Protein AF-A0A803QCE0-F1 (afdb_monomer_lite)

pLDDT: mean 82.4, std 11.34, range [57.69, 97.0]

Organism: Cannabis sativa (NCBI:txid3483)

Radius of gyration: 16.38 Å; chains: 1; bounding box: 41×23×49 Å

Secondary structure (DSSP, 8-state):
-HHHHHHHHHHHHTTSEEEE-SSSEEEEESSS--EEEETTTTEETT-HHHHHSS--HHHHHHHHHTT--GGGGS-GGGSHHHHHHHTSS--PPPP-

Foldseek 3Di:
DQVVVVVVLLVLLVQWDWDDPDPFWIWIGHPDDIWIAGNVVRDIPVCCCVPVVADGSPNSNVCVVVVHPNVVSRPCCPPPVVVCVVPVDDDDDDDD

Sequence (96 aa):
MAKNIIRKRFKKALEMNVRQLNRFEYEVTGKGKDAIVDLGQRQCSCRVFDLDKLTCVHALAAYEQARIEVYDLCSNYYKLETWALAYVDTIYPVPQ

InterPro domains:
  IPR006564 Zinc finger, PMZ-type [SM00575] (42-69)
  IPR007527 Zinc finger, SWIM-type [PF04434] (37-64)
  IPR007527 Zinc finger, SWIM-type [PS50966] (26-67)

Structure (mmCIF, N/CA/C/O backbone):
data_AF-A0A803QCE0-F1
#
_entry.id   AF-A0A803QCE0-F1
#
loop_
_atom_site.group_PDB
_atom_site.id
_atom_site.type_symbol
_atom_site.label_atom_id
_atom_site.label_alt_id
_atom_site.label_comp_id
_atom_site.label_asym_id
_atom_site.label_entity_id
_atom_site.label_seq_id
_atom_site.pdbx_PDB_ins_code
_atom_site.Cartn_x
_atom_site.Cartn_y
_atom_site.Cartn_z
_atom_site.occupancy
_atom_site.B_iso_or_equiv
_atom_site.auth_seq_id
_atom_site.auth_comp_id
_atom_site.auth_asym_id
_atom_site.auth_atom_id
_atom_site.pdbx_PDB_model_num
ATOM 1 N N . MET A 1 1 ? 17.517 0.158 -4.162 1.00 58.19 1 MET A N 1
ATOM 2 C CA . MET A 1 1 ? 16.826 1.437 -3.856 1.00 58.19 1 MET A CA 1
ATOM 3 C C . MET A 1 1 ? 15.421 1.229 -3.273 1.00 58.19 1 MET A C 1
ATOM 5 O O . MET A 1 1 ? 15.180 1.667 -2.153 1.00 58.19 1 MET A O 1
ATOM 9 N N . ALA A 1 2 ? 14.525 0.496 -3.951 1.00 67.00 2 ALA A N 1
ATOM 10 C CA . ALA A 1 2 ? 13.138 0.261 -3.508 1.00 67.00 2 ALA A CA 1
ATOM 11 C C . ALA A 1 2 ? 12.995 -0.387 -2.113 1.00 67.00 2 ALA A C 1
ATOM 13 O O . ALA A 1 2 ? 12.171 0.053 -1.314 1.00 67.00 2 ALA A O 1
ATOM 14 N N . LYS A 1 3 ? 13.860 -1.352 -1.761 1.00 70.00 3 LYS A N 1
ATOM 15 C CA . LYS A 1 3 ? 13.853 -2.024 -0.443 1.00 70.00 3 LYS A CA 1
ATOM 16 C C . LYS A 1 3 ? 13.980 -1.047 0.738 1.00 70.00 3 LYS A C 1
ATOM 18 O O . LYS A 1 3 ? 13.290 -1.198 1.742 1.00 70.00 3 LYS A O 1
ATOM 23 N N . ASN A 1 4 ? 14.806 -0.005 0.605 1.00 78.19 4 ASN A N 1
ATOM 24 C CA . ASN A 1 4 ? 14.981 1.010 1.652 1.00 78.19 4 ASN A CA 1
ATOM 25 C C . ASN A 1 4 ? 13.753 1.925 1.772 1.00 78.19 4 ASN A C 1
ATOM 27 O O . ASN A 1 4 ? 13.373 2.299 2.882 1.00 78.19 4 ASN A O 1
ATOM 31 N N . ILE A 1 5 ? 13.110 2.248 0.643 1.00 82.62 5 ILE A N 1
ATOM 32 C CA . ILE A 1 5 ? 11.872 3.039 0.608 1.00 82.62 5 ILE A CA 1
ATOM 33 C C . ILE A 1 5 ? 10.751 2.274 1.311 1.00 82.62 5 ILE A C 1
ATOM 35 O O . ILE A 1 5 ? 10.119 2.820 2.215 1.00 82.62 5 ILE A O 1
ATOM 39 N N . ILE A 1 6 ? 10.556 1.000 0.959 1.00 81.31 6 ILE A N 1
ATOM 40 C CA . ILE A 1 6 ? 9.540 0.138 1.574 1.00 81.31 6 ILE A CA 1
ATOM 41 C C . ILE A 1 6 ? 9.804 -0.014 3.069 1.00 81.31 6 ILE A C 1
ATOM 43 O O . ILE A 1 6 ? 8.896 0.212 3.857 1.00 81.31 6 ILE A O 1
ATOM 47 N N . ARG A 1 7 ? 11.050 -0.269 3.492 1.00 83.19 7 ARG A N 1
ATOM 48 C CA . ARG A 1 7 ? 11.400 -0.362 4.921 1.00 83.19 7 ARG A CA 1
ATOM 49 C C . ARG A 1 7 ? 11.053 0.917 5.691 1.00 83.19 7 ARG A C 1
ATOM 51 O O . ARG A 1 7 ? 10.552 0.842 6.809 1.00 83.19 7 ARG A O 1
ATOM 58 N N . LYS A 1 8 ? 11.296 2.098 5.109 1.00 88.06 8 LYS A N 1
ATOM 59 C CA . LYS A 1 8 ? 10.938 3.386 5.730 1.00 88.06 8 LYS A CA 1
ATOM 60 C C . LYS A 1 8 ? 9.422 3.597 5.781 1.00 88.06 8 LYS A C 1
ATOM 62 O O . LYS A 1 8 ? 8.923 4.093 6.787 1.00 88.06 8 LYS A O 1
ATOM 67 N N . ARG A 1 9 ? 8.695 3.231 4.720 1.00 88.94 9 ARG A N 1
ATOM 68 C CA . ARG A 1 9 ? 7.224 3.293 4.679 1.00 88.94 9 ARG A CA 1
ATOM 69 C C . ARG A 1 9 ? 6.599 2.314 5.677 1.00 88.94 9 ARG A C 1
ATOM 71 O O . ARG A 1 9 ? 5.677 2.701 6.377 1.00 88.94 9 ARG A O 1
ATOM 78 N N . PHE A 1 10 ? 7.153 1.112 5.806 1.00 88.06 10 PHE A N 1
ATOM 79 C CA . PHE A 1 10 ? 6.676 0.082 6.725 1.00 88.06 10 PHE A CA 1
ATOM 80 C C . PHE A 1 10 ? 6.782 0.528 8.183 1.00 88.06 10 PHE A C 1
ATOM 82 O O . PHE A 1 10 ? 5.817 0.417 8.923 1.00 88.06 10 PHE A O 1
ATOM 89 N N . LYS A 1 11 ? 7.891 1.168 8.579 1.00 89.88 11 LYS A N 1
ATOM 90 C CA . LYS A 1 11 ? 7.998 1.770 9.920 1.00 89.88 11 LYS A CA 1
ATOM 91 C C . LYS A 1 11 ? 6.862 2.751 10.228 1.00 89.88 11 LYS A C 1
ATOM 93 O O . LYS A 1 11 ? 6.351 2.736 11.333 1.00 89.88 11 LYS A O 1
ATOM 98 N N . LYS A 1 12 ? 6.455 3.567 9.248 1.00 90.62 12 LYS A N 1
ATOM 99 C CA . LYS A 1 12 ? 5.311 4.482 9.401 1.00 90.62 12 LYS A CA 1
ATOM 100 C C . LYS A 1 12 ? 3.971 3.749 9.409 1.00 90.62 12 LYS A C 1
ATOM 102 O O . LYS A 1 12 ? 3.052 4.192 10.079 1.00 90.62 12 LYS A O 1
ATOM 107 N N . ALA A 1 13 ? 3.856 2.662 8.652 1.00 91.25 13 ALA A N 1
ATOM 108 C CA . ALA A 1 13 ? 2.651 1.843 8.598 1.00 91.25 13 ALA A CA 1
ATOM 109 C C . ALA A 1 13 ? 2.324 1.214 9.962 1.00 91.25 13 ALA A C 1
ATOM 111 O O . ALA A 1 13 ? 1.159 1.154 10.332 1.00 91.25 13 ALA A O 1
ATOM 112 N N . LEU A 1 14 ? 3.347 0.843 10.740 1.00 90.88 14 LEU A N 1
ATOM 113 C CA . LEU A 1 14 ? 3.191 0.330 12.109 1.00 90.88 14 LEU A CA 1
ATOM 114 C C . LEU A 1 14 ? 2.613 1.361 13.097 1.00 90.88 14 LEU A C 1
ATOM 116 O O . LEU A 1 14 ? 2.180 0.990 14.182 1.00 90.88 14 LEU A O 1
ATOM 120 N N . GLU A 1 15 ? 2.617 2.648 12.745 1.00 92.94 15 GLU A N 1
ATOM 121 C CA . GLU A 1 15 ? 2.034 3.725 13.556 1.00 92.94 15 GLU A CA 1
ATOM 122 C C . GLU A 1 15 ? 0.578 4.038 13.157 1.00 92.94 15 GLU A C 1
ATOM 124 O O . GLU A 1 15 ? -0.025 4.963 13.705 1.00 92.94 15 GLU A O 1
ATOM 129 N N . MET A 1 16 ? 0.022 3.327 12.169 1.00 94.00 16 MET A N 1
ATOM 130 C CA . MET A 1 16 ? -1.335 3.546 11.667 1.00 94.00 16 MET A CA 1
ATOM 131 C C . MET A 1 16 ? -2.345 2.663 12.3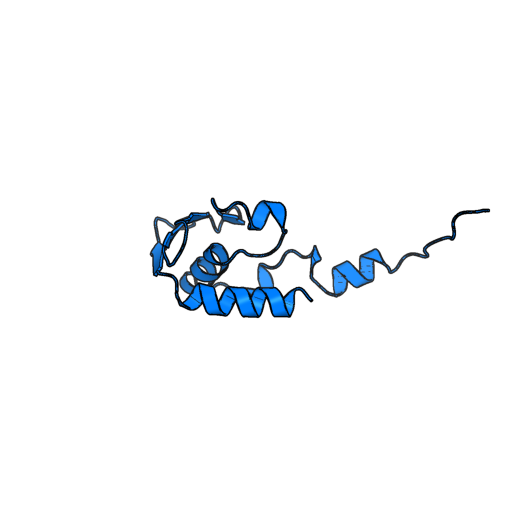91 1.00 94.00 16 MET A C 1
ATOM 133 O O . MET A 1 16 ? -2.043 1.547 12.805 1.00 94.00 16 MET A O 1
ATOM 137 N N . ASN A 1 17 ? -3.574 3.156 12.493 1.00 95.88 17 ASN A N 1
ATOM 138 C CA . ASN A 1 17 ? -4.699 2.369 12.955 1.00 95.88 17 ASN A CA 1
ATOM 139 C C . ASN A 1 17 ? -5.402 1.734 11.752 1.00 95.88 17 ASN A C 1
ATOM 141 O O . ASN A 1 17 ? -5.654 2.403 10.749 1.00 95.88 17 ASN A O 1
ATOM 145 N N . VAL A 1 18 ? -5.719 0.446 11.856 1.00 96.38 18 VAL A N 1
ATOM 146 C CA . VAL A 1 18 ? -6.321 -0.320 10.764 1.00 96.38 18 VAL A CA 1
ATOM 147 C C . VAL A 1 18 ? -7.620 -0.942 11.246 1.00 96.38 18 VAL A C 1
ATOM 149 O O . VAL A 1 18 ? -7.636 -1.710 12.206 1.00 96.38 18 VAL A O 1
ATOM 152 N N . ARG A 1 19 ? -8.713 -0.641 10.549 1.00 96.75 19 ARG A N 1
ATOM 153 C CA . ARG A 1 19 ? -10.018 -1.257 10.767 1.00 96.75 19 ARG A CA 1
ATOM 154 C C . ARG A 1 19 ? -10.407 -2.058 9.534 1.00 96.75 19 ARG A C 1
ATOM 156 O O . ARG A 1 19 ? -10.522 -1.518 8.439 1.00 96.75 19 ARG A O 1
ATOM 163 N N . GLN A 1 20 ? -10.625 -3.353 9.714 1.00 96.69 20 GLN A N 1
ATOM 164 C CA . GLN A 1 20 ? -11.154 -4.195 8.648 1.00 96.69 20 GLN A CA 1
ATOM 165 C C . GLN A 1 20 ? -12.623 -3.831 8.387 1.00 96.69 20 GLN A C 1
ATOM 167 O O . GLN A 1 20 ? -13.424 -3.808 9.320 1.00 96.69 20 GLN A O 1
ATOM 172 N N . LEU A 1 21 ? -12.966 -3.541 7.131 1.00 95.88 21 LEU A N 1
ATOM 173 C CA . LEU A 1 21 ? -14.335 -3.234 6.707 1.00 95.88 21 LEU A CA 1
ATOM 174 C C . LEU A 1 21 ? -15.041 -4.483 6.177 1.00 95.88 21 LEU A C 1
ATOM 176 O O . LEU A 1 21 ? -16.203 -4.726 6.493 1.00 95.88 21 LEU A O 1
ATOM 180 N N . ASN A 1 22 ? -14.333 -5.293 5.389 1.00 94.44 22 ASN A N 1
ATOM 181 C CA . ASN A 1 22 ? -14.805 -6.590 4.911 1.00 94.44 22 ASN A CA 1
ATOM 182 C C . ASN A 1 22 ? -13.620 -7.529 4.614 1.00 94.44 22 ASN A C 1
ATOM 184 O O . ASN A 1 22 ? -12.510 -7.332 5.108 1.00 94.44 22 ASN A O 1
ATOM 188 N N . ARG A 1 23 ? -13.848 -8.590 3.830 1.00 92.69 23 ARG A N 1
ATOM 189 C CA . ARG A 1 23 ? -12.818 -9.586 3.496 1.00 92.69 23 ARG A CA 1
ATOM 190 C C . ARG A 1 23 ? -11.583 -8.984 2.810 1.00 92.69 23 ARG A C 1
ATOM 192 O O . ARG A 1 23 ? -10.500 -9.533 2.979 1.00 92.69 23 ARG A O 1
ATOM 199 N N . PHE A 1 24 ? -11.744 -7.908 2.043 1.00 91.88 24 PHE A N 1
ATOM 200 C CA . PHE A 1 24 ? -10.679 -7.330 1.220 1.00 91.88 24 PHE A CA 1
ATOM 201 C C . PHE A 1 24 ? -10.412 -5.853 1.514 1.00 91.88 24 PHE A C 1
ATOM 203 O O . PHE A 1 24 ? -9.309 -5.385 1.240 1.00 91.88 24 PHE A O 1
ATOM 210 N N . GLU A 1 25 ? -11.380 -5.134 2.080 1.00 95.56 25 GLU A N 1
ATOM 211 C CA . GLU A 1 25 ? -11.281 -3.701 2.329 1.00 95.56 25 GLU A CA 1
ATOM 212 C C . GLU A 1 25 ? -10.930 -3.368 3.778 1.00 95.56 25 GLU A C 1
ATOM 214 O O . GLU A 1 25 ? -11.488 -3.920 4.733 1.00 95.56 25 GLU A O 1
ATOM 219 N N . TYR A 1 26 ? -10.029 -2.402 3.920 1.00 96.19 26 TYR A N 1
ATOM 220 C CA . TYR A 1 26 ? -9.524 -1.899 5.186 1.00 96.19 26 TYR A CA 1
ATOM 221 C C . TYR A 1 26 ? -9.557 -0.378 5.172 1.00 96.19 26 TYR A C 1
ATOM 223 O O . TYR A 1 26 ? -9.087 0.265 4.233 1.00 96.19 26 TYR A O 1
ATOM 231 N N . GLU A 1 27 ? -10.077 0.199 6.241 1.00 97.00 27 GLU A N 1
ATOM 232 C CA . GLU A 1 27 ? -9.909 1.608 6.546 1.00 97.00 27 GLU A CA 1
ATOM 233 C C . GLU A 1 27 ? -8.612 1.775 7.334 1.00 97.00 27 GLU A C 1
ATOM 235 O O . GLU A 1 27 ? -8.389 1.103 8.344 1.00 97.00 27 GLU A O 1
ATOM 240 N N . VAL A 1 28 ? -7.746 2.663 6.860 1.00 96.25 28 VAL A N 1
ATOM 241 C CA . VAL A 1 28 ? -6.469 2.964 7.500 1.00 96.25 28 VAL A CA 1
ATOM 242 C C . VAL A 1 28 ? -6.441 4.438 7.859 1.00 96.25 28 VAL A C 1
ATOM 244 O O . VAL A 1 28 ? -6.537 5.295 6.978 1.00 96.25 28 VAL A O 1
ATOM 247 N N . THR A 1 29 ? -6.281 4.717 9.148 1.00 94.94 29 THR A N 1
ATOM 248 C CA . THR A 1 29 ? -6.241 6.071 9.706 1.00 94.94 29 THR A CA 1
ATOM 249 C C . THR A 1 29 ? -4.920 6.318 10.435 1.00 94.94 29 THR A C 1
ATOM 251 O O . THR A 1 29 ? -4.247 5.390 10.890 1.00 94.94 29 THR A O 1
ATOM 254 N N . GLY A 1 30 ? -4.475 7.573 10.512 1.00 88.00 30 GLY A N 1
ATOM 255 C CA . GLY A 1 30 ? -3.187 7.898 11.132 1.00 88.00 30 GLY A CA 1
ATOM 256 C C . GLY A 1 30 ? -2.826 9.381 11.073 1.00 88.00 30 GLY A C 1
ATOM 257 O O . GLY A 1 30 ? -3.685 10.238 10.901 1.00 88.00 30 GLY A O 1
ATOM 258 N N . LYS A 1 31 ? -1.529 9.705 11.197 1.00 73.25 31 LYS A N 1
ATOM 259 C CA . LYS A 1 31 ? -1.003 11.086 11.104 1.00 73.25 31 LYS A CA 1
ATOM 260 C C . LYS A 1 31 ? -0.983 11.611 9.654 1.00 73.25 31 LYS A C 1
ATOM 262 O O . LYS A 1 31 ? 0.071 11.992 9.142 1.00 73.25 31 LYS A O 1
ATOM 267 N N . GLY A 1 32 ? -2.120 11.581 8.962 1.00 75.12 32 GLY A N 1
ATOM 268 C CA . GLY A 1 32 ? -2.243 11.958 7.553 1.00 75.12 32 GLY A CA 1
ATOM 269 C C . GLY A 1 32 ? -3.673 11.841 7.028 1.00 75.12 32 GLY A C 1
ATOM 270 O O . GLY A 1 32 ? -4.620 11.846 7.803 1.00 75.12 32 GLY A O 1
ATOM 271 N N . LYS A 1 33 ? -3.828 11.759 5.700 1.00 84.19 33 LYS A N 1
ATOM 272 C CA . LYS A 1 33 ? -5.128 11.464 5.083 1.00 84.19 33 LYS A CA 1
ATOM 273 C C . LYS A 1 33 ? -5.481 10.002 5.301 1.00 84.19 33 LYS A C 1
ATOM 275 O O . LYS A 1 33 ? -4.698 9.136 4.916 1.00 84.19 33 LYS A O 1
ATOM 280 N N . ASP A 1 34 ? -6.680 9.773 5.806 1.00 92.75 34 ASP A N 1
ATOM 281 C CA . ASP A 1 34 ? -7.272 8.446 5.865 1.00 92.75 34 ASP A CA 1
ATOM 282 C C . ASP A 1 34 ? -7.421 7.859 4.461 1.00 92.75 34 ASP A C 1
ATOM 284 O O . ASP A 1 34 ? -7.588 8.577 3.463 1.00 92.75 34 ASP A O 1
ATOM 288 N N . ALA A 1 35 ? -7.341 6.537 4.383 1.00 94.81 35 ALA A N 1
ATOM 289 C CA . ALA A 1 35 ? -7.446 5.823 3.128 1.00 94.81 35 ALA A CA 1
ATOM 290 C C . ALA A 1 35 ? -8.256 4.540 3.270 1.00 94.81 35 ALA A C 1
ATOM 292 O O . ALA A 1 35 ? -8.208 3.860 4.293 1.00 94.81 35 ALA A O 1
ATOM 293 N N . ILE A 1 36 ? -8.935 4.187 2.182 1.00 95.31 36 ILE A N 1
ATOM 294 C CA . ILE A 1 36 ? -9.508 2.861 1.991 1.00 95.31 36 ILE A CA 1
ATOM 295 C C . ILE A 1 36 ? -8.523 2.065 1.145 1.00 95.31 36 ILE A C 1
ATOM 297 O O . ILE A 1 36 ? -8.040 2.543 0.111 1.00 95.31 36 ILE A O 1
ATOM 301 N N . VAL A 1 37 ? -8.185 0.875 1.621 1.00 92.94 37 VAL A N 1
ATOM 302 C CA . VAL A 1 37 ? -7.305 -0.075 0.952 1.00 92.94 37 VAL A CA 1
ATOM 303 C C . VAL A 1 37 ? -8.130 -1.292 0.566 1.00 92.94 37 VAL A C 1
ATOM 305 O O . VAL A 1 37 ? -8.703 -1.926 1.443 1.00 92.94 37 VAL A O 1
ATOM 308 N N . ASP A 1 38 ? -8.138 -1.638 -0.717 1.00 92.00 38 ASP A N 1
ATOM 309 C CA . ASP A 1 38 ? -8.674 -2.900 -1.230 1.00 92.00 38 ASP A CA 1
ATOM 310 C C . ASP A 1 38 ? -7.492 -3.827 -1.551 1.00 92.00 38 ASP A C 1
ATOM 312 O O . ASP A 1 38 ? -6.740 -3.599 -2.504 1.00 92.00 38 ASP A O 1
ATOM 316 N N . LEU A 1 39 ? -7.302 -4.874 -0.745 1.00 88.44 39 LEU A N 1
ATOM 317 C CA . LEU A 1 39 ? -6.230 -5.854 -0.943 1.00 88.44 39 LEU A CA 1
ATOM 318 C C . LEU A 1 39 ? -6.505 -6.813 -2.111 1.00 88.44 39 LEU A C 1
ATOM 320 O O . LE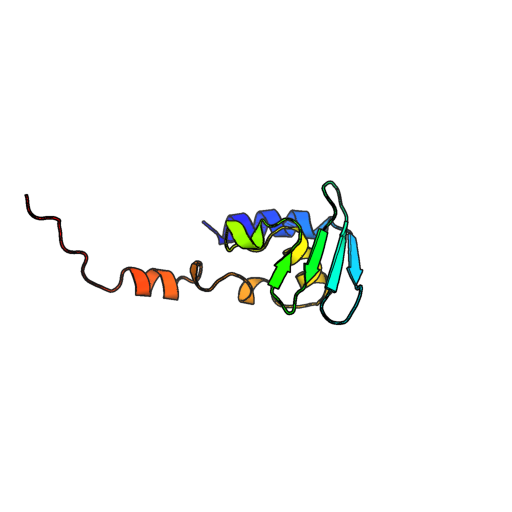U A 1 39 ? -5.556 -7.331 -2.698 1.00 88.44 39 LEU A O 1
ATOM 324 N N . GLY A 1 40 ? -7.772 -7.037 -2.473 1.00 86.31 40 GLY A N 1
ATOM 325 C CA . GLY A 1 40 ? -8.162 -7.893 -3.595 1.00 86.31 40 GLY A CA 1
ATOM 326 C C . GLY A 1 40 ? -7.812 -7.255 -4.937 1.00 86.31 40 GLY A C 1
ATOM 327 O O . GLY A 1 40 ? -7.223 -7.900 -5.803 1.00 86.31 40 GLY A O 1
ATOM 328 N N . GLN A 1 41 ? -8.093 -5.960 -5.076 1.00 85.69 41 GLN A N 1
ATOM 329 C CA . GLN A 1 41 ? -7.723 -5.174 -6.257 1.00 85.69 41 GLN A CA 1
ATOM 330 C C . GLN A 1 41 ? -6.319 -4.569 -6.172 1.00 85.69 41 GLN A C 1
ATOM 332 O O . GLN A 1 41 ? -5.842 -3.985 -7.145 1.00 85.69 41 GLN A O 1
ATOM 337 N N . ARG A 1 42 ? -5.653 -4.703 -5.017 1.00 83.75 42 ARG A N 1
ATOM 338 C CA . ARG A 1 42 ? -4.375 -4.054 -4.697 1.00 83.75 42 ARG A CA 1
ATOM 339 C C . ARG A 1 42 ? -4.449 -2.539 -4.903 1.00 83.75 42 ARG A C 1
ATOM 341 O O . ARG A 1 42 ? -3.542 -1.953 -5.473 1.00 83.75 42 ARG A O 1
ATOM 348 N N . GLN A 1 43 ? -5.520 -1.897 -4.456 1.00 87.19 43 GLN A N 1
ATOM 349 C CA . GLN A 1 43 ? -5.725 -0.458 -4.614 1.00 87.19 43 GLN A CA 1
ATOM 350 C C . GLN A 1 43 ? -5.727 0.257 -3.268 1.00 87.19 43 GLN A C 1
ATOM 352 O O . GLN A 1 43 ? -6.052 -0.304 -2.224 1.00 87.19 43 GLN A O 1
ATOM 357 N N . CYS A 1 44 ? -5.352 1.531 -3.296 1.00 90.56 44 CYS A N 1
ATOM 358 C CA . CYS A 1 44 ? -5.449 2.410 -2.143 1.00 90.56 44 CYS A CA 1
ATOM 359 C C . CYS A 1 44 ? -5.950 3.774 -2.602 1.00 90.56 44 CYS A C 1
ATOM 361 O O . CYS A 1 44 ? -5.383 4.359 -3.526 1.00 90.56 44 CYS A O 1
ATOM 363 N N . SER A 1 45 ? -6.942 4.334 -1.909 1.00 92.38 45 SER A N 1
ATOM 364 C CA . SER A 1 45 ? -7.518 5.637 -2.262 1.00 92.38 45 SER A CA 1
ATOM 365 C C . SER A 1 45 ? -6.516 6.801 -2.204 1.00 92.38 45 SER A C 1
ATOM 367 O O . SER A 1 45 ? -6.780 7.866 -2.764 1.00 92.38 45 SER A O 1
ATOM 369 N N . CYS A 1 46 ? -5.333 6.613 -1.599 1.00 89.12 46 CYS A N 1
ATOM 370 C CA . CYS A 1 46 ? -4.254 7.601 -1.640 1.00 89.12 46 CYS A CA 1
ATOM 371 C C . CYS A 1 46 ? -3.522 7.678 -2.993 1.00 89.12 46 CYS A C 1
ATOM 373 O O . CYS A 1 46 ? -2.692 8.571 -3.164 1.00 89.12 46 CYS A O 1
ATOM 375 N N . ARG A 1 47 ? -3.791 6.755 -3.933 1.00 81.38 47 ARG A N 1
ATOM 376 C CA . ARG A 1 47 ? -3.249 6.683 -5.310 1.00 81.38 47 ARG A CA 1
ATOM 377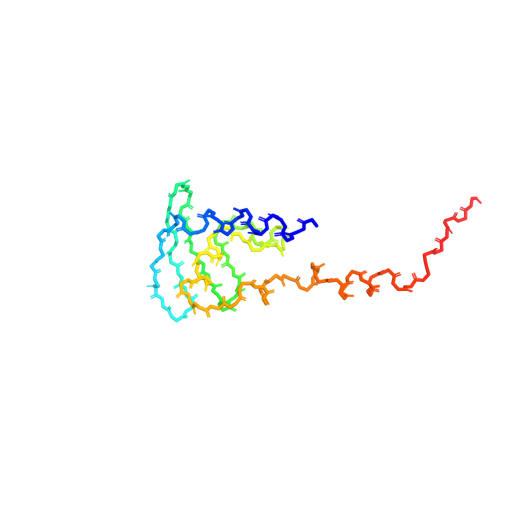 C C . ARG A 1 47 ? -1.727 6.559 -5.446 1.00 81.38 47 ARG A C 1
ATOM 379 O O . ARG A 1 47 ? -1.213 6.424 -6.551 1.00 81.38 47 ARG A O 1
ATOM 386 N N . VAL A 1 48 ? -0.982 6.539 -4.339 1.00 74.62 48 VAL A N 1
ATOM 387 C CA . VAL A 1 48 ? 0.478 6.328 -4.345 1.00 74.62 48 VAL A CA 1
ATOM 388 C C . VAL A 1 48 ? 0.835 4.969 -4.948 1.00 74.62 48 VAL A C 1
ATOM 390 O O . VAL A 1 48 ? 1.849 4.851 -5.627 1.00 74.62 48 VAL A O 1
ATOM 393 N N . PHE A 1 49 ? -0.003 3.952 -4.732 1.00 66.19 49 PHE A N 1
ATOM 394 C CA . PHE A 1 49 ? 0.208 2.633 -5.325 1.00 66.19 49 PHE A CA 1
ATOM 395 C C . PHE A 1 49 ? 0.099 2.659 -6.855 1.00 66.19 49 PHE A C 1
ATOM 397 O O . PHE A 1 49 ? 0.930 2.071 -7.549 1.00 66.19 49 PHE A O 1
ATOM 404 N N . ASP A 1 50 ? -0.881 3.398 -7.375 1.00 62.25 50 ASP A N 1
ATOM 405 C CA . ASP A 1 50 ? -1.145 3.494 -8.810 1.00 62.25 50 ASP A CA 1
ATOM 406 C C . ASP A 1 50 ? -0.011 4.214 -9.548 1.00 62.25 50 ASP A C 1
ATOM 408 O O . ASP A 1 50 ? 0.361 3.804 -10.655 1.00 62.25 50 ASP A O 1
ATOM 412 N N . LEU A 1 51 ? 0.549 5.247 -8.906 1.00 67.69 51 LEU A N 1
ATOM 413 C CA . LEU A 1 51 ? 1.583 6.130 -9.449 1.00 67.69 51 LEU A CA 1
ATOM 414 C C . LEU A 1 51 ? 2.995 5.546 -9.323 1.00 67.69 51 LEU A C 1
ATOM 416 O O . LEU A 1 51 ? 3.691 5.418 -10.325 1.00 67.69 51 LEU A O 1
ATOM 420 N N . ASP A 1 52 ? 3.414 5.155 -8.116 1.00 65.62 52 ASP A N 1
ATOM 421 C CA . ASP A 1 52 ? 4.799 4.726 -7.870 1.00 65.62 52 ASP A CA 1
ATOM 422 C C . ASP A 1 52 ? 5.031 3.249 -8.213 1.00 65.62 52 ASP A C 1
ATOM 424 O O . ASP A 1 52 ? 6.164 2.779 -8.140 1.00 65.62 52 ASP A O 1
ATOM 428 N N . LYS A 1 53 ? 3.967 2.471 -8.469 1.00 72.81 53 LYS A N 1
ATOM 429 C CA . LYS A 1 53 ? 4.003 0.992 -8.529 1.00 72.81 53 LYS A CA 1
ATOM 430 C C . LYS A 1 53 ? 4.630 0.335 -7.284 1.00 72.81 53 LYS A C 1
ATOM 432 O O . LYS A 1 53 ? 4.987 -0.846 -7.303 1.00 72.81 53 LYS A O 1
ATOM 437 N N . LEU A 1 54 ? 4.750 1.092 -6.192 1.00 76.19 54 LEU A N 1
ATOM 438 C CA . LEU A 1 54 ? 5.264 0.686 -4.887 1.00 76.19 54 LEU A CA 1
ATOM 439 C C . LEU A 1 54 ? 4.147 0.767 -3.853 1.00 76.19 54 LEU A C 1
ATOM 441 O O . LEU A 1 54 ? 3.386 1.734 -3.819 1.00 76.19 54 LEU A O 1
ATOM 445 N N . THR A 1 55 ? 4.115 -0.202 -2.940 1.00 81.69 55 THR A N 1
ATOM 446 C CA . THR A 1 55 ? 3.202 -0.208 -1.792 1.00 81.69 55 THR A CA 1
ATOM 447 C C . THR A 1 55 ? 3.288 1.105 -1.006 1.00 81.69 55 THR A C 1
ATOM 449 O O . THR A 1 55 ? 4.363 1.590 -0.625 1.00 81.69 55 THR A O 1
ATOM 452 N N . CYS A 1 56 ? 2.131 1.743 -0.829 1.00 88.75 56 CYS A N 1
ATOM 453 C CA . CYS A 1 56 ? 1.996 2.954 -0.031 1.00 88.75 56 CYS A CA 1
ATOM 454 C C . CYS A 1 56 ? 1.945 2.599 1.462 1.00 88.75 56 CYS A C 1
ATOM 456 O O . CYS A 1 56 ? 1.758 1.441 1.828 1.00 88.75 56 CYS A O 1
ATOM 458 N N . VAL A 1 57 ? 2.088 3.597 2.336 1.00 90.88 57 VAL A N 1
ATOM 459 C CA . VAL A 1 57 ? 2.054 3.383 3.795 1.00 90.88 57 VAL A CA 1
ATOM 460 C C . VAL A 1 57 ? 0.748 2.736 4.276 1.00 90.88 57 VAL A C 1
ATOM 462 O O . VAL A 1 57 ? 0.806 1.844 5.111 1.00 90.88 57 VAL A O 1
ATOM 465 N N . HIS A 1 58 ? -0.401 3.101 3.695 1.00 93.19 58 HIS A N 1
ATOM 466 C CA . HIS A 1 58 ? -1.697 2.533 4.080 1.00 93.19 58 HIS A CA 1
ATOM 467 C C . HIS A 1 58 ? -1.820 1.065 3.677 1.00 93.19 58 HIS A C 1
ATOM 469 O O . HIS A 1 58 ? -2.228 0.233 4.477 1.00 93.19 58 HIS A O 1
ATOM 475 N N . ALA A 1 59 ? -1.414 0.737 2.446 1.00 90.50 59 ALA A N 1
ATOM 476 C CA . ALA A 1 59 ? -1.435 -0.636 1.964 1.00 90.50 59 ALA A CA 1
ATOM 477 C C . ALA A 1 59 ? -0.545 -1.526 2.838 1.00 90.50 59 ALA A C 1
ATOM 479 O O . ALA A 1 59 ? -0.967 -2.600 3.238 1.00 90.50 59 ALA A O 1
ATOM 480 N N . LEU A 1 60 ? 0.651 -1.049 3.200 1.00 90.75 60 LEU A N 1
ATOM 481 C CA . LEU A 1 60 ? 1.551 -1.759 4.112 1.00 90.75 60 LEU A CA 1
ATOM 482 C C . LEU A 1 60 ? 0.910 -2.039 5.478 1.00 90.75 60 LEU A C 1
ATOM 484 O O . LEU A 1 60 ? 1.084 -3.135 5.997 1.00 90.75 60 LEU A O 1
ATOM 488 N N . ALA A 1 61 ? 0.156 -1.087 6.032 1.00 92.81 61 ALA A N 1
ATOM 489 C CA . ALA A 1 61 ? -0.532 -1.273 7.309 1.00 92.81 61 ALA A CA 1
ATOM 490 C C . ALA A 1 61 ? -1.649 -2.323 7.196 1.00 92.81 61 ALA A C 1
ATOM 492 O O . ALA A 1 61 ? -1.766 -3.207 8.039 1.00 92.81 61 ALA A O 1
ATOM 493 N N . ALA A 1 62 ? -2.435 -2.270 6.117 1.00 92.75 62 ALA A N 1
ATOM 494 C CA . ALA A 1 62 ? -3.480 -3.254 5.852 1.00 92.75 62 ALA A CA 1
ATOM 495 C C . ALA A 1 62 ? -2.909 -4.665 5.617 1.00 92.75 62 ALA A C 1
ATOM 497 O O . ALA A 1 62 ? -3.463 -5.635 6.125 1.00 92.75 62 ALA A O 1
ATOM 498 N N . TYR A 1 63 ? -1.783 -4.788 4.907 1.00 90.50 63 TYR A N 1
ATOM 499 C CA . TYR A 1 63 ? -1.104 -6.072 4.714 1.00 90.50 63 TYR A CA 1
ATOM 500 C C . TYR A 1 63 ? -0.575 -6.659 6.020 1.00 90.50 63 TYR A C 1
ATOM 502 O O . TYR A 1 63 ? -0.751 -7.853 6.253 1.00 90.50 63 TYR A O 1
ATOM 510 N N . GLU A 1 64 ? 0.001 -5.822 6.886 1.00 90.69 64 GLU A N 1
ATOM 511 C CA . GLU A 1 64 ? 0.429 -6.239 8.222 1.00 90.69 64 GLU A CA 1
ATOM 512 C C . GLU A 1 64 ? -0.763 -6.754 9.044 1.00 90.69 64 GLU A C 1
ATOM 514 O O . GLU A 1 64 ? -0.718 -7.857 9.588 1.00 90.69 64 GLU A O 1
ATOM 519 N N . GLN A 1 65 ? -1.878 -6.013 9.051 1.00 92.00 65 GLN A N 1
ATOM 520 C CA . GLN A 1 65 ? -3.107 -6.421 9.741 1.00 92.00 65 GLN A CA 1
ATOM 521 C C . GLN A 1 65 ? -3.686 -7.729 9.179 1.00 92.00 65 GLN A C 1
ATOM 523 O O . GLN A 1 65 ? -4.201 -8.560 9.928 1.00 92.00 65 GLN A O 1
ATOM 528 N N . ALA A 1 66 ? -3.593 -7.926 7.863 1.00 89.81 66 ALA A N 1
ATOM 529 C CA . ALA A 1 66 ? -4.040 -9.132 7.176 1.00 89.81 66 ALA A CA 1
ATOM 530 C C . ALA A 1 66 ? -3.049 -10.309 7.286 1.00 89.81 66 ALA A C 1
ATOM 532 O O . ALA A 1 66 ? -3.365 -11.400 6.812 1.00 89.81 66 ALA A O 1
ATOM 533 N N . ARG A 1 67 ? -1.870 -10.110 7.901 1.00 87.44 67 ARG A N 1
ATOM 534 C CA . ARG A 1 67 ? -0.758 -11.079 7.962 1.00 87.44 67 ARG A CA 1
ATOM 535 C C . ARG A 1 67 ? -0.342 -11.609 6.587 1.00 87.44 67 ARG A C 1
ATOM 537 O O . ARG A 1 67 ? -0.034 -12.790 6.431 1.00 87.44 67 ARG A O 1
ATOM 544 N N . ILE A 1 68 ? -0.358 -10.735 5.585 1.00 84.00 68 ILE A N 1
ATOM 545 C CA . ILE A 1 68 ? 0.102 -11.047 4.232 1.00 84.00 68 ILE A CA 1
ATOM 546 C C . ILE A 1 68 ? 1.533 -10.535 4.089 1.00 84.00 68 ILE A C 1
ATOM 548 O O . ILE A 1 68 ? 1.816 -9.373 4.383 1.00 84.00 68 ILE A O 1
ATOM 552 N N . GLU A 1 69 ? 2.428 -11.389 3.597 1.00 75.56 69 GLU A N 1
ATOM 553 C CA . GLU A 1 69 ? 3.832 -11.041 3.391 1.00 75.56 69 GLU A CA 1
ATOM 554 C C . GLU A 1 69 ? 3.988 -9.865 2.420 1.00 75.56 69 GLU A C 1
ATOM 556 O O . GLU A 1 69 ? 3.803 -9.968 1.207 1.00 75.56 69 GLU A O 1
ATOM 561 N N . VAL A 1 70 ? 4.388 -8.720 2.975 1.00 64.94 70 VAL A N 1
ATOM 562 C CA . VAL A 1 70 ? 4.583 -7.438 2.280 1.00 64.94 70 VAL A CA 1
ATOM 563 C C . VAL A 1 70 ? 5.540 -7.545 1.084 1.00 64.94 70 VAL A C 1
ATOM 565 O O . VAL A 1 70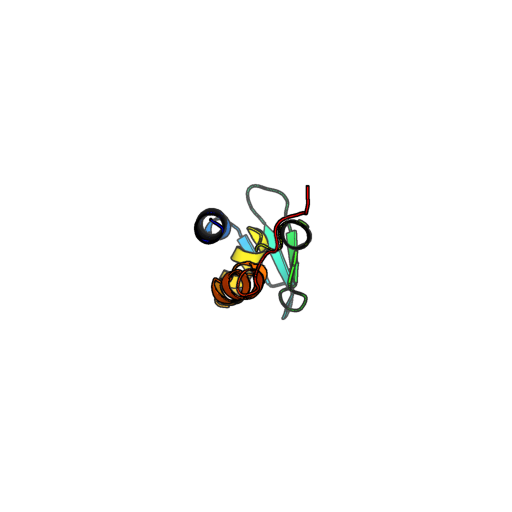 ? 5.428 -6.792 0.110 1.00 64.94 70 VAL A O 1
ATOM 568 N N . TYR A 1 71 ? 6.501 -8.466 1.151 1.00 61.56 71 TYR A N 1
ATOM 569 C CA . TYR A 1 71 ? 7.518 -8.642 0.118 1.00 61.56 71 TYR A CA 1
ATOM 570 C C . TYR A 1 71 ? 6.975 -9.293 -1.161 1.00 61.56 71 TYR A C 1
ATOM 572 O O . TYR A 1 71 ? 7.477 -8.971 -2.240 1.00 61.56 71 TYR A O 1
ATOM 580 N N . ASP A 1 72 ? 5.898 -10.078 -1.079 1.00 60.91 72 ASP A N 1
ATOM 581 C CA . ASP A 1 72 ? 5.226 -10.661 -2.254 1.00 60.91 72 ASP A CA 1
ATOM 582 C C . ASP A 1 72 ? 4.345 -9.654 -3.008 1.00 60.91 72 ASP A C 1
ATOM 584 O O . ASP A 1 72 ? 3.843 -9.913 -4.106 1.00 60.91 72 ASP A O 1
ATOM 588 N N . LEU A 1 73 ? 4.162 -8.469 -2.428 1.00 59.31 73 LEU A N 1
ATOM 589 C CA . LEU A 1 73 ? 3.227 -7.452 -2.905 1.00 59.31 73 LEU A CA 1
ATOM 590 C C . LEU A 1 73 ? 3.920 -6.284 -3.597 1.00 59.31 73 LEU A C 1
ATOM 592 O O . LEU A 1 73 ? 3.263 -5.442 -4.213 1.00 59.31 73 LEU A O 1
ATOM 596 N N . CYS A 1 74 ? 5.250 -6.238 -3.535 1.00 63.88 74 CYS A N 1
ATOM 597 C CA . CYS A 1 74 ? 6.022 -5.351 -4.387 1.00 63.88 74 CYS A CA 1
ATOM 598 C C . CYS A 1 74 ? 5.831 -5.795 -5.837 1.00 63.88 74 CYS A C 1
ATOM 600 O O . CYS A 1 74 ? 5.994 -6.974 -6.149 1.00 63.88 74 CYS A O 1
ATOM 602 N N . SER A 1 75 ? 5.485 -4.853 -6.722 1.00 63.72 75 SER A N 1
ATOM 603 C CA . SER A 1 75 ? 5.389 -5.139 -8.154 1.00 63.72 75 SER A CA 1
ATOM 604 C C . SER A 1 75 ? 6.642 -5.879 -8.620 1.00 63.72 75 SER A C 1
ATOM 606 O O . SER A 1 75 ? 7.758 -5.520 -8.224 1.00 63.72 75 SER A O 1
ATOM 608 N N . ASN A 1 76 ? 6.464 -6.878 -9.492 1.00 63.97 76 ASN A N 1
ATOM 609 C CA . ASN A 1 76 ? 7.574 -7.615 -10.099 1.00 63.97 76 ASN A CA 1
ATOM 610 C C . ASN A 1 76 ? 8.609 -6.664 -10.713 1.00 63.97 76 ASN A C 1
ATOM 612 O O . ASN A 1 76 ? 9.784 -7.003 -10.734 1.00 63.97 76 ASN A O 1
ATOM 616 N N . TYR A 1 77 ? 8.207 -5.455 -11.112 1.00 57.69 77 TYR A N 1
ATOM 617 C CA . TYR A 1 77 ? 9.087 -4.382 -11.578 1.00 57.69 77 TYR A CA 1
ATOM 618 C C . TYR A 1 77 ? 10.304 -4.109 -10.671 1.00 57.69 77 TYR A C 1
ATOM 620 O O . TYR A 1 77 ? 11.362 -3.713 -11.149 1.00 57.69 77 TYR A O 1
ATOM 628 N N . TYR A 1 78 ? 10.181 -4.344 -9.362 1.00 60.75 78 TYR A N 1
ATOM 629 C CA . TYR A 1 78 ? 11.263 -4.137 -8.395 1.00 60.75 78 TYR A CA 1
ATOM 630 C C . TYR A 1 78 ? 12.011 -5.416 -8.003 1.00 60.75 78 TYR A C 1
ATOM 632 O O . TYR A 1 78 ? 12.916 -5.352 -7.164 1.00 60.75 78 TYR A O 1
ATOM 640 N N . LYS A 1 79 ? 11.655 -6.569 -8.581 1.00 68.75 79 LYS A N 1
ATOM 641 C CA . LYS A 1 79 ? 12.405 -7.814 -8.401 1.00 68.75 79 LYS A CA 1
ATOM 642 C C . LYS A 1 79 ? 13.680 -7.766 -9.234 1.00 68.75 79 LYS A C 1
ATOM 644 O O . LYS A 1 79 ? 13.674 -7.299 -10.371 1.00 68.75 79 LYS A O 1
ATOM 649 N N . LEU A 1 80 ? 14.762 -8.281 -8.650 1.00 67.12 80 LEU A N 1
ATOM 650 C CA . LEU A 1 80 ? 16.063 -8.357 -9.312 1.00 67.12 80 LEU A CA 1
ATOM 651 C C . LEU A 1 80 ? 15.965 -9.139 -10.630 1.00 67.12 80 LEU A C 1
ATOM 653 O O . LEU A 1 80 ? 16.567 -8.723 -11.607 1.00 67.12 80 LEU A O 1
ATOM 657 N N . GLU A 1 81 ? 15.156 -10.203 -10.670 1.00 68.75 81 GLU A N 1
ATOM 658 C CA . GLU A 1 81 ? 14.887 -10.981 -11.889 1.00 68.75 81 GLU A CA 1
ATOM 659 C C . GLU A 1 81 ? 14.307 -10.132 -13.016 1.00 68.75 81 GLU A C 1
ATOM 661 O O . GLU A 1 81 ? 14.831 -10.162 -14.119 1.00 68.75 81 GLU A O 1
ATOM 666 N N . THR A 1 82 ? 13.270 -9.333 -12.756 1.00 67.00 82 THR A N 1
ATOM 667 C CA . THR A 1 82 ? 12.671 -8.473 -13.789 1.00 67.00 82 THR A CA 1
ATOM 668 C C . THR A 1 82 ? 13.663 -7.429 -14.288 1.00 67.00 82 THR A C 1
ATOM 670 O O . THR A 1 82 ? 13.701 -7.132 -15.477 1.00 67.00 82 THR A O 1
ATOM 673 N N . TRP A 1 83 ? 14.489 -6.886 -13.388 1.00 68.56 83 TRP A N 1
ATOM 674 C CA . TRP A 1 83 ? 15.544 -5.945 -13.754 1.00 68.56 83 TRP A CA 1
ATOM 675 C C . TRP A 1 83 ? 16.623 -6.623 -14.608 1.00 68.56 83 TRP A C 1
ATOM 677 O O . TRP A 1 83 ? 17.014 -6.087 -15.635 1.00 68.56 83 TRP A O 1
ATOM 687 N N . ALA A 1 84 ? 17.061 -7.824 -14.229 1.00 77.56 84 ALA A N 1
ATOM 688 C CA . ALA A 1 84 ? 18.021 -8.607 -14.999 1.00 77.56 84 ALA A CA 1
ATOM 689 C C . ALA A 1 84 ? 17.470 -8.980 -16.383 1.00 77.56 84 ALA A C 1
ATOM 691 O O . ALA A 1 84 ? 18.183 -8.841 -17.367 1.00 77.56 84 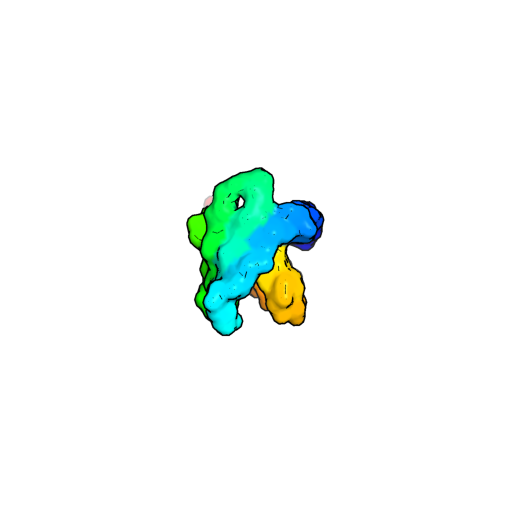ALA A O 1
ATOM 692 N N . LEU A 1 85 ? 16.195 -9.374 -16.471 1.00 79.56 85 LEU A N 1
ATOM 693 C CA . LEU A 1 85 ? 15.519 -9.678 -17.734 1.00 79.56 85 LEU A CA 1
ATOM 694 C C . LEU A 1 85 ? 15.394 -8.449 -18.641 1.00 79.56 85 LEU A C 1
ATOM 696 O O . LEU A 1 85 ? 15.579 -8.571 -19.843 1.00 79.56 85 LEU A O 1
ATOM 700 N N . ALA A 1 86 ? 15.122 -7.262 -18.095 1.00 75.56 86 ALA A N 1
ATOM 701 C CA . ALA A 1 86 ? 15.019 -6.042 -18.899 1.00 75.56 86 ALA A CA 1
ATOM 702 C C . ALA A 1 86 ? 16.351 -5.631 -19.559 1.00 75.56 86 ALA A C 1
ATOM 704 O O . ALA A 1 86 ? 16.338 -4.949 -20.580 1.00 75.56 86 ALA A O 1
ATOM 705 N N . TYR A 1 87 ? 17.483 -6.040 -18.980 1.00 79.38 87 TYR A N 1
ATOM 706 C CA . TYR A 1 87 ? 18.835 -5.728 -19.460 1.00 79.38 87 TYR A CA 1
ATOM 707 C C . TYR A 1 87 ? 19.591 -6.960 -19.978 1.00 79.38 87 TYR A C 1
ATOM 709 O O . TYR A 1 87 ? 20.802 -6.888 -20.181 1.00 79.38 87 TYR A O 1
ATOM 717 N N . VAL A 1 88 ? 18.911 -8.097 -20.165 1.00 86.00 88 VAL A N 1
ATOM 718 C CA . VAL A 1 88 ? 19.552 -9.317 -20.678 1.00 86.00 88 VAL A CA 1
ATOM 719 C C . VAL A 1 88 ? 19.884 -9.192 -22.165 1.00 86.00 88 VAL A C 1
ATOM 721 O O . VAL A 1 88 ? 20.863 -9.769 -22.633 1.00 86.00 88 VAL A O 1
ATOM 724 N N . ASP A 1 89 ? 19.085 -8.413 -22.895 1.00 79.75 89 ASP A N 1
ATOM 725 C CA . ASP A 1 89 ? 19.270 -8.184 -24.319 1.00 79.75 89 ASP A CA 1
ATOM 726 C C . ASP A 1 89 ? 20.349 -7.135 -24.601 1.00 79.75 89 ASP A C 1
ATOM 728 O O . ASP A 1 89 ? 20.585 -6.194 -23.838 1.00 79.75 89 ASP A O 1
ATOM 732 N N . THR A 1 90 ? 21.014 -7.297 -25.745 1.00 81.38 90 THR A N 1
ATOM 733 C CA . THR A 1 90 ? 22.088 -6.397 -26.177 1.00 81.38 90 THR A CA 1
ATOM 734 C C . THR A 1 90 ? 21.513 -5.028 -26.541 1.00 81.38 90 THR A C 1
ATOM 736 O O . THR A 1 90 ? 20.725 -4.900 -27.476 1.00 81.38 90 THR A O 1
ATOM 739 N N . ILE A 1 91 ? 21.939 -3.985 -25.825 1.00 82.75 91 ILE A N 1
ATOM 740 C CA . ILE A 1 91 ? 21.608 -2.597 -26.162 1.00 82.75 91 ILE A CA 1
ATOM 741 C C . ILE A 1 91 ? 22.554 -2.141 -27.276 1.00 82.75 91 ILE A C 1
ATOM 743 O O . ILE A 1 91 ? 23.749 -1.949 -27.046 1.00 82.75 91 ILE A O 1
ATOM 747 N N . TYR A 1 92 ? 22.023 -1.970 -28.486 1.00 85.75 92 TYR A N 1
ATOM 748 C CA . TYR A 1 92 ? 22.799 -1.453 -29.611 1.00 85.75 92 TYR A CA 1
ATOM 749 C C . TYR A 1 92 ? 22.993 0.067 -29.495 1.00 85.75 92 TYR A C 1
ATOM 751 O O . TYR A 1 92 ? 22.042 0.782 -29.165 1.00 85.75 92 TYR A O 1
ATOM 759 N 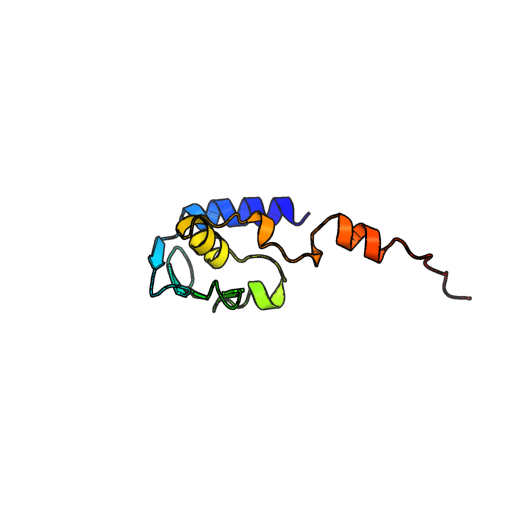N . PRO A 1 93 ? 24.201 0.585 -29.774 1.00 82.69 93 PRO A N 1
ATOM 760 C CA . PRO A 1 93 ? 24.437 2.021 -29.816 1.00 82.69 93 PRO A CA 1
ATOM 761 C C . PRO A 1 93 ? 23.667 2.660 -30.977 1.00 82.69 93 PRO A C 1
ATOM 763 O O . PRO A 1 93 ? 23.511 2.062 -32.042 1.00 82.69 93 PRO A O 1
ATOM 766 N N . VAL A 1 94 ? 23.209 3.897 -30.775 1.00 84.88 94 VAL A N 1
ATOM 767 C CA . VAL A 1 94 ? 22.611 4.695 -31.853 1.00 84.88 94 VAL A CA 1
ATOM 768 C C . VAL A 1 94 ? 23.715 5.027 -32.868 1.00 84.88 94 VAL A C 1
ATOM 770 O O . VAL A 1 94 ? 24.754 5.547 -32.449 1.00 84.88 94 VAL A O 1
ATOM 773 N N . PRO A 1 95 ? 23.533 4.720 -34.168 1.00 79.94 95 PRO A N 1
ATOM 774 C CA . PRO A 1 95 ? 24.489 5.099 -35.204 1.00 79.94 95 PRO A CA 1
ATOM 775 C C . PRO A 1 95 ? 24.680 6.620 -35.228 1.00 79.94 95 PRO A C 1
ATOM 777 O O . PRO A 1 95 ? 23.701 7.356 -35.087 1.00 79.94 95 PRO A O 1
ATOM 780 N N . GLN A 1 96 ? 25.928 7.068 -35.382 1.00 72.94 96 GLN A N 1
ATOM 781 C CA . GLN A 1 96 ? 26.260 8.482 -35.593 1.00 72.94 96 GLN A CA 1
ATOM 782 C C . GLN A 1 96 ? 25.999 8.910 -37.034 1.00 72.94 96 GLN A C 1
ATOM 784 O O . GLN A 1 96 ? 26.233 8.078 -37.941 1.00 72.94 96 GLN A O 1
#